Protein AF-X1EL49-F1 (afdb_monomer_lite)

Radius of gyration: 14.92 Å; chains: 1; bounding box: 39×27×42 Å

Secondary structure (DSSP, 8-state):
-EEEEEEEEEE-TT-EEEEEEEEEEE--TTT-EEEEEE--TT-EEEEEEEEEES-TTTT----------PPPPTTT--EEE---SSS-EEEEEEEEEE--SS-EEEEEEEEES-TTSSPPEEPTT-EEEEEE--

Foldseek 3Di:
DDWDPAAKDWDAAQWKKKKKWKWKKAFAQVQWKKKDKDDDPPKFKQKDWQFKDAACVVVDGDRPDPPDPDRQHRPDDIDTGGHHHVHTMMTMMIMIMGHHRDIDMITMDMAGPDPPGTGMDTDPPTYMDMDIPD

Organism: NCBI:txid412755

pLDDT: mean 83.62, std 16.16, range [44.12, 98.19]

Sequence (134 aa):
MQNDNHLLLAIGANEVWQIDIFILCQGHETADIKIGFSYPVGCGIHWGLIAAGADLNTRTWGLSDFGSTDYLHPENDEISLAISLANITGYRFSLIVINGGNAGNLNLQWAQKTKTVADTTVLENSCLIGNQLA

Structure (mmCIF, N/CA/C/O backbone):
data_AF-X1EL49-F1
#
_entry.id   AF-X1EL49-F1
#
loop_
_atom_site.group_PDB
_atom_site.id
_atom_site.type_symbol
_atom_site.label_atom_id
_atom_site.label_alt_id
_atom_site.label_comp_id
_atom_site.label_asym_id
_atom_site.label_entity_id
_atom_site.label_seq_id
_atom_site.pdbx_PDB_ins_code
_atom_site.Cartn_x
_atom_site.Cartn_y
_atom_site.Cartn_z
_atom_site.occupancy
_atom_site.B_iso_or_equiv
_atom_site.auth_seq_id
_atom_site.auth_comp_id
_atom_site.auth_asym_id
_atom_site.auth_atom_id
_atom_site.pdbx_PDB_model_num
ATOM 1 N N . MET A 1 1 ? -5.271 8.604 -9.483 1.00 87.88 1 MET A N 1
ATOM 2 C CA . MET A 1 1 ? -4.823 7.197 -9.395 1.00 87.88 1 MET A CA 1
ATOM 3 C C . MET A 1 1 ? -6.032 6.282 -9.530 1.00 87.88 1 MET A C 1
ATOM 5 O O . MET A 1 1 ? -7.146 6.794 -9.466 1.00 87.88 1 MET A O 1
ATOM 9 N N . GLN A 1 2 ? -5.838 4.986 -9.766 1.00 92.56 2 GLN A N 1
ATOM 10 C CA . GLN A 1 2 ? -6.926 4.001 -9.760 1.00 92.56 2 GLN A CA 1
ATOM 11 C C . GLN A 1 2 ? -6.891 3.184 -8.470 1.00 92.56 2 GLN A C 1
ATOM 13 O O . GLN A 1 2 ? -5.814 2.951 -7.926 1.00 92.56 2 GLN A O 1
ATOM 18 N N . ASN A 1 3 ? -8.064 2.769 -7.998 1.00 96.06 3 ASN A N 1
ATOM 19 C CA . ASN A 1 3 ? -8.196 1.828 -6.893 1.00 96.06 3 ASN A CA 1
ATOM 20 C C . ASN A 1 3 ? -7.740 0.442 -7.339 1.00 96.06 3 ASN A C 1
ATOM 22 O O . ASN A 1 3 ? -8.143 -0.018 -8.409 1.00 96.06 3 ASN A O 1
ATOM 26 N N . ASP A 1 4 ? -6.950 -0.229 -6.509 1.00 96.44 4 ASP A N 1
ATOM 27 C CA . ASP A 1 4 ? -6.687 -1.643 -6.709 1.00 96.44 4 ASP A CA 1
ATOM 28 C C . ASP A 1 4 ? -7.947 -2.464 -6.387 1.00 96.44 4 ASP A C 1
ATOM 30 O O . ASP A 1 4 ? -8.746 -2.113 -5.515 1.00 96.44 4 ASP A O 1
ATOM 34 N N . ASN A 1 5 ? -8.165 -3.554 -7.118 1.00 96.00 5 ASN A N 1
ATOM 35 C CA . ASN A 1 5 ? -9.354 -4.389 -6.933 1.00 96.00 5 ASN A CA 1
ATOM 36 C C . ASN A 1 5 ? -9.161 -5.472 -5.862 1.00 96.00 5 ASN A C 1
ATOM 38 O O . ASN A 1 5 ? -10.139 -6.104 -5.468 1.00 96.00 5 ASN A O 1
ATOM 42 N N . HIS A 1 6 ? -7.926 -5.700 -5.405 1.00 95.88 6 HIS A N 1
ATOM 43 C CA . HIS A 1 6 ? -7.583 -6.792 -4.491 1.00 95.88 6 HIS A CA 1
ATOM 44 C C . HIS A 1 6 ? -6.886 -6.310 -3.217 1.00 95.88 6 HIS A C 1
ATOM 46 O O . HIS A 1 6 ? -7.005 -6.954 -2.177 1.00 95.88 6 HIS A O 1
ATOM 52 N N . LEU A 1 7 ? -6.180 -5.180 -3.266 1.00 97.19 7 LEU A N 1
ATOM 53 C CA . LEU A 1 7 ? -5.446 -4.631 -2.122 1.00 97.19 7 LEU A CA 1
ATOM 54 C C . LEU A 1 7 ? -6.311 -3.663 -1.304 1.00 97.19 7 LEU A C 1
ATOM 56 O O . LEU A 1 7 ? -6.000 -2.479 -1.166 1.00 97.19 7 LEU A O 1
ATOM 60 N N . LEU A 1 8 ? -7.399 -4.205 -0.749 1.00 97.19 8 LEU A N 1
ATOM 61 C CA . LEU A 1 8 ? -8.381 -3.475 0.050 1.00 97.19 8 LEU A CA 1
ATOM 62 C C . LEU A 1 8 ? -8.719 -4.191 1.360 1.00 97.19 8 LEU A C 1
ATOM 64 O O . LEU A 1 8 ? -8.677 -5.417 1.450 1.00 97.19 8 LEU A O 1
ATOM 68 N N . LEU A 1 9 ? -9.097 -3.407 2.365 1.00 97.88 9 LEU A N 1
ATOM 69 C CA . LEU A 1 9 ? -9.528 -3.883 3.675 1.00 97.88 9 LEU A CA 1
ATOM 70 C C . LEU A 1 9 ? -10.795 -3.148 4.096 1.00 97.88 9 LEU A C 1
ATOM 72 O O . LEU A 1 9 ? -10.820 -1.917 4.124 1.00 97.88 9 LEU A O 1
ATOM 76 N N . ALA A 1 10 ? -11.829 -3.908 4.449 1.00 98.06 10 ALA A N 1
ATOM 77 C CA . ALA A 1 10 ? -13.003 -3.352 5.102 1.00 98.06 10 ALA A CA 1
ATOM 78 C C . ALA A 1 10 ? -12.647 -2.963 6.542 1.00 98.06 10 ALA A C 1
ATOM 80 O O . ALA A 1 10 ? -12.128 -3.785 7.293 1.00 98.06 10 ALA A O 1
ATOM 81 N N . ILE A 1 11 ? -12.942 -1.720 6.907 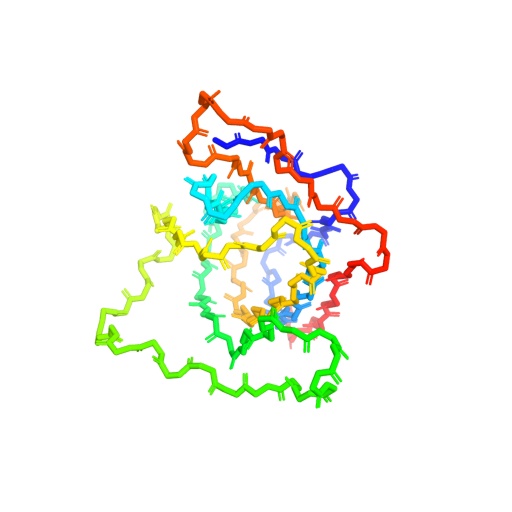1.00 97.62 11 ILE A N 1
ATOM 82 C CA . ILE A 1 11 ? -12.750 -1.159 8.242 1.00 97.62 11 ILE A CA 1
ATOM 83 C C . ILE A 1 11 ? -14.101 -0.682 8.784 1.00 97.62 11 ILE A C 1
ATOM 85 O O . ILE A 1 11 ? -14.869 0.018 8.111 1.00 97.62 11 ILE A O 1
ATOM 89 N N . GLY A 1 12 ? -14.420 -1.101 10.001 1.00 98.12 12 GLY A N 1
ATOM 90 C CA . GLY A 1 12 ? -15.612 -0.705 10.734 1.00 98.12 12 GLY A CA 1
ATOM 91 C C . GLY A 1 12 ? -15.533 0.732 11.244 1.00 98.12 12 GLY A C 1
ATOM 92 O O . GLY A 1 12 ? -14.481 1.373 11.243 1.00 98.12 12 GLY A O 1
ATOM 93 N N . ALA A 1 13 ? -16.678 1.267 11.667 1.00 97.75 13 ALA A N 1
ATOM 94 C CA . ALA A 1 13 ? -16.743 2.592 12.275 1.00 97.75 13 ALA A CA 1
ATOM 95 C C . ALA A 1 13 ? -16.023 2.604 13.633 1.00 97.75 13 ALA A C 1
ATOM 97 O O . ALA A 1 13 ? -16.248 1.719 14.454 1.00 97.75 13 ALA A O 1
ATOM 98 N N . ASN A 1 14 ? -15.247 3.658 13.892 1.00 96.69 14 ASN A N 1
ATOM 99 C CA . ASN A 1 14 ? -14.479 3.876 15.124 1.00 96.69 14 ASN A CA 1
ATOM 100 C C . ASN A 1 14 ? -13.400 2.818 15.420 1.00 96.69 14 ASN A C 1
ATOM 102 O O . ASN A 1 14 ? -12.995 2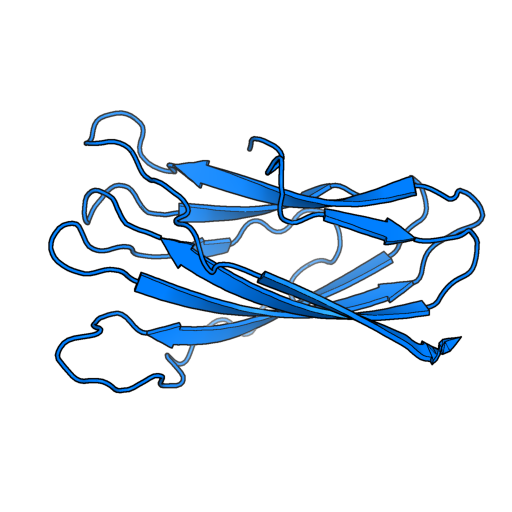.680 16.572 1.00 96.69 14 ASN A O 1
ATOM 106 N N . GLU A 1 15 ? -12.937 2.083 14.409 1.00 97.88 15 GLU A N 1
ATOM 107 C CA . GLU A 1 15 ? -11.845 1.120 14.563 1.00 97.88 15 GLU A CA 1
ATOM 108 C C . GLU A 1 15 ? -10.475 1.769 14.352 1.00 97.88 15 GLU A C 1
ATOM 110 O O . GLU A 1 15 ? -10.321 2.718 13.573 1.00 97.88 15 GLU A O 1
ATOM 115 N N . VAL A 1 16 ? -9.458 1.200 14.999 1.00 97.00 16 VAL A N 1
ATOM 116 C CA . VAL A 1 16 ? -8.052 1.557 14.782 1.00 97.00 16 VAL A CA 1
ATOM 117 C C . VAL A 1 16 ? -7.291 0.346 14.264 1.00 97.00 16 VAL A C 1
ATOM 119 O O . VAL A 1 16 ? -7.378 -0.735 14.839 1.00 97.00 16 VAL A O 1
ATOM 122 N N . TRP A 1 17 ? -6.501 0.525 13.208 1.00 97.88 17 TRP A N 1
ATOM 123 C CA . TRP A 1 17 ? -5.765 -0.553 12.550 1.00 97.88 17 TRP A CA 1
ATOM 124 C C . TRP A 1 17 ? -4.284 -0.218 12.387 1.00 97.88 17 TRP A C 1
ATOM 126 O O . TRP A 1 17 ? -3.932 0.898 12.008 1.00 97.88 17 TRP A O 1
ATOM 136 N N . GLN A 1 18 ? -3.423 -1.214 12.594 1.00 97.25 18 GLN A N 1
ATOM 137 C CA . GLN A 1 18 ? -2.086 -1.245 12.002 1.00 97.25 18 GLN A CA 1
ATOM 138 C C . GLN A 1 18 ? -2.160 -2.057 10.712 1.00 97.25 18 GLN A C 1
ATOM 140 O O . GLN A 1 18 ? -2.642 -3.190 10.725 1.00 97.25 18 GLN A O 1
ATOM 145 N N . ILE A 1 19 ? -1.661 -1.505 9.610 1.00 96.56 19 ILE A N 1
ATOM 146 C CA . ILE A 1 19 ? -1.693 -2.164 8.306 1.00 96.56 19 ILE A CA 1
ATOM 147 C C . ILE A 1 19 ? -0.293 -2.184 7.705 1.00 96.56 19 ILE A C 1
ATOM 149 O O . ILE A 1 19 ? 0.411 -1.179 7.691 1.00 96.56 19 ILE A O 1
ATOM 153 N N . ASP A 1 20 ? 0.092 -3.337 7.178 1.00 95.56 20 ASP A N 1
ATOM 154 C CA . ASP A 1 20 ? 1.292 -3.525 6.379 1.00 95.56 20 ASP A CA 1
ATOM 155 C C . ASP A 1 20 ? 0.876 -3.900 4.958 1.00 95.56 20 ASP A C 1
ATOM 157 O O . ASP A 1 20 ? 0.100 -4.835 4.745 1.00 95.56 20 ASP A O 1
ATOM 161 N N . ILE A 1 21 ? 1.397 -3.166 3.979 1.00 94.88 21 ILE A N 1
ATOM 162 C CA . ILE A 1 21 ? 1.137 -3.419 2.563 1.00 94.88 21 ILE A CA 1
ATOM 163 C C . ILE A 1 21 ? 2.449 -3.783 1.911 1.00 94.88 21 ILE A C 1
ATOM 165 O O . ILE A 1 21 ? 3.432 -3.055 2.029 1.00 94.88 21 ILE A O 1
ATOM 169 N N . PHE A 1 22 ? 2.451 -4.888 1.187 1.00 93.44 22 PHE A N 1
ATOM 170 C CA . PHE A 1 22 ? 3.556 -5.275 0.343 1.00 93.44 22 PHE A CA 1
ATOM 171 C C . PHE A 1 22 ? 3.090 -5.355 -1.108 1.00 93.44 22 PHE A C 1
ATOM 173 O O . PHE A 1 22 ? 2.131 -6.060 -1.410 1.00 93.44 22 PHE A O 1
ATOM 180 N N . ILE A 1 23 ? 3.766 -4.645 -2.010 1.00 93.44 23 ILE A N 1
ATOM 181 C CA . ILE A 1 23 ? 3.473 -4.699 -3.443 1.00 93.44 23 ILE A CA 1
ATOM 182 C C . ILE A 1 23 ? 4.677 -5.181 -4.233 1.00 93.44 23 ILE A C 1
ATOM 184 O O . ILE A 1 23 ? 5.810 -4.778 -3.979 1.00 93.44 23 ILE A O 1
ATOM 188 N N . LEU A 1 24 ? 4.397 -6.002 -5.235 1.00 92.12 24 LEU A N 1
ATOM 189 C CA . LEU A 1 24 ? 5.288 -6.302 -6.343 1.00 92.12 24 LEU A CA 1
ATOM 190 C C . LEU A 1 24 ? 4.802 -5.505 -7.543 1.00 92.12 24 LEU A C 1
ATOM 192 O O . LEU A 1 24 ? 3.612 -5.499 -7.846 1.00 92.12 24 LEU A O 1
ATOM 196 N N . CYS A 1 25 ? 5.706 -4.841 -8.242 1.00 91.44 25 CYS A N 1
ATOM 197 C CA . CYS A 1 25 ? 5.363 -4.109 -9.449 1.00 91.44 25 CYS A CA 1
ATOM 198 C C . CYS A 1 25 ? 6.474 -4.196 -10.488 1.00 91.44 25 CYS A C 1
ATOM 200 O O . CYS A 1 25 ? 7.628 -4.503 -10.182 1.00 91.44 25 CYS A O 1
ATOM 202 N N . GLN A 1 26 ? 6.106 -3.942 -11.735 1.00 89.75 26 GLN A N 1
ATOM 203 C CA . GLN A 1 26 ? 7.018 -3.930 -12.869 1.00 89.75 26 GLN A CA 1
ATOM 204 C C . GLN A 1 26 ? 6.501 -2.937 -13.905 1.00 89.75 26 GLN A C 1
ATOM 206 O O . GLN A 1 26 ? 5.292 -2.768 -14.063 1.00 89.75 26 GLN A O 1
ATOM 211 N N . GLY A 1 27 ? 7.409 -2.280 -14.614 1.00 89.31 27 GLY A N 1
ATOM 212 C CA . GLY A 1 27 ? 7.067 -1.349 -15.685 1.00 89.31 27 GLY A CA 1
ATOM 213 C C . GLY A 1 27 ? 8.317 -0.691 -16.244 1.00 89.31 27 GLY A C 1
ATOM 214 O O . GLY A 1 27 ? 9.424 -1.011 -15.829 1.00 89.31 27 GLY A O 1
ATOM 215 N N . HIS A 1 28 ? 8.173 0.223 -17.199 1.00 88.69 28 HIS A N 1
ATOM 216 C CA . HIS A 1 28 ? 9.340 0.894 -17.775 1.00 88.69 28 HIS A CA 1
ATOM 217 C C . HIS A 1 28 ? 10.137 1.680 -16.715 1.00 88.69 28 HIS A C 1
ATOM 219 O O . HIS A 1 28 ? 9.550 2.283 -15.823 1.00 88.69 28 HIS A O 1
ATOM 225 N N . GLU A 1 29 ? 11.466 1.747 -16.835 1.00 81.31 29 GLU A N 1
ATOM 226 C CA . GLU A 1 29 ? 12.329 2.383 -15.817 1.00 81.31 29 GLU A CA 1
ATOM 227 C C . GLU A 1 29 ? 12.042 3.877 -15.589 1.00 81.31 29 GLU A C 1
ATOM 229 O O . GLU A 1 29 ? 12.251 4.412 -14.508 1.00 81.31 29 GLU A O 1
ATOM 234 N N . THR A 1 30 ? 11.505 4.551 -16.605 1.00 87.25 30 THR A N 1
ATOM 235 C CA . THR A 1 30 ? 11.082 5.960 -16.537 1.00 87.25 30 THR A CA 1
ATOM 236 C C . THR A 1 30 ? 9.586 6.143 -16.264 1.00 87.25 30 THR A C 1
ATOM 238 O O . THR A 1 30 ? 9.090 7.275 -16.252 1.00 87.25 30 THR A O 1
ATOM 241 N N . ALA A 1 31 ? 8.839 5.048 -16.093 1.00 87.38 31 ALA A N 1
ATOM 242 C CA . ALA A 1 31 ? 7.403 5.096 -15.846 1.00 87.38 31 ALA A CA 1
ATOM 243 C C . ALA A 1 31 ? 7.090 5.649 -14.454 1.00 87.38 31 ALA A C 1
ATOM 245 O O . ALA A 1 31 ? 6.121 6.400 -14.326 1.00 87.38 31 ALA A O 1
ATOM 246 N N . ASP A 1 32 ? 7.915 5.288 -13.460 1.00 86.62 32 ASP A N 1
ATOM 247 C CA . ASP A 1 32 ? 7.649 5.349 -12.017 1.00 86.62 32 ASP A CA 1
ATOM 248 C C . ASP A 1 32 ? 6.263 4.773 -11.630 1.00 86.62 32 ASP A C 1
ATOM 250 O O . ASP A 1 32 ? 5.325 4.661 -12.428 1.00 86.62 32 ASP A O 1
ATOM 254 N N . ILE A 1 33 ? 6.090 4.435 -10.356 1.00 89.69 33 ILE A N 1
ATOM 255 C CA . ILE A 1 33 ? 4.779 4.130 -9.780 1.00 89.69 33 ILE A CA 1
ATOM 256 C C . ILE A 1 33 ? 4.409 5.183 -8.742 1.00 89.69 33 ILE A C 1
ATOM 258 O O . ILE A 1 33 ? 5.204 5.521 -7.871 1.00 89.69 33 ILE A O 1
ATOM 262 N N . LYS A 1 34 ? 3.198 5.724 -8.852 1.00 91.50 34 LYS A N 1
ATOM 263 C CA . LYS A 1 34 ? 2.571 6.564 -7.834 1.00 91.50 34 LYS A CA 1
ATOM 264 C C . LYS A 1 34 ? 1.728 5.702 -6.919 1.00 91.50 34 LYS A C 1
ATOM 266 O O . LYS A 1 34 ? 0.956 4.894 -7.431 1.00 91.50 34 LYS A O 1
ATOM 271 N N . ILE A 1 35 ? 1.844 5.919 -5.615 1.00 90.88 35 ILE A N 1
ATOM 272 C CA . ILE A 1 35 ? 1.073 5.225 -4.582 1.00 90.88 35 ILE A CA 1
ATOM 273 C C . ILE A 1 35 ? 0.326 6.244 -3.726 1.00 90.88 35 ILE A C 1
ATOM 275 O O . ILE A 1 35 ? 0.897 7.268 -3.353 1.0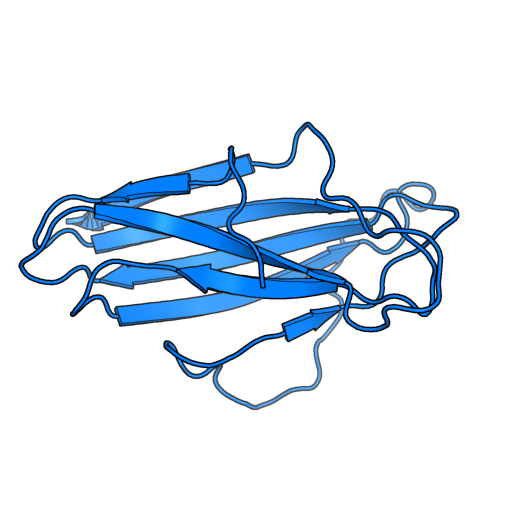0 90.88 35 ILE A O 1
ATOM 279 N N . GLY A 1 36 ? -0.926 5.928 -3.403 1.00 91.31 36 GLY A N 1
ATOM 280 C CA . GLY A 1 36 ? -1.760 6.647 -2.446 1.00 91.31 36 GLY A CA 1
ATOM 281 C C . GLY A 1 36 ? -2.889 5.755 -1.933 1.00 91.31 36 GLY A C 1
ATOM 282 O O . GLY A 1 36 ? -2.865 4.539 -2.136 1.00 91.31 36 GLY A O 1
ATOM 283 N N . PHE A 1 37 ? -3.891 6.345 -1.282 1.00 92.44 37 PHE A N 1
ATOM 284 C CA . PHE A 1 37 ? -4.964 5.595 -0.625 1.00 92.44 37 PHE A CA 1
ATOM 285 C C . PHE A 1 37 ? -6.324 6.265 -0.803 1.00 92.44 37 PHE A C 1
ATOM 287 O O . PHE A 1 37 ? -6.438 7.484 -0.726 1.00 92.44 37 PHE A O 1
ATOM 294 N N . SER A 1 38 ? -7.370 5.454 -0.970 1.00 93.75 38 SER A N 1
ATOM 295 C CA . SER A 1 38 ? -8.755 5.891 -0.760 1.00 93.75 38 SER A CA 1
ATOM 296 C C . SER A 1 38 ? -9.295 5.286 0.525 1.00 93.75 38 SER A C 1
ATOM 298 O O . SER A 1 38 ? -9.011 4.124 0.816 1.00 93.75 38 SER A O 1
ATOM 300 N N . TYR A 1 39 ? -10.090 6.047 1.264 1.00 93.81 39 TYR A N 1
ATOM 301 C CA . TYR A 1 39 ? -10.565 5.659 2.587 1.00 93.81 39 TYR A CA 1
ATOM 302 C C . TYR A 1 39 ? -11.894 6.351 2.933 1.00 93.81 39 TYR A C 1
ATOM 304 O O . TYR A 1 39 ? -12.289 7.304 2.251 1.00 93.81 39 TYR A O 1
ATOM 312 N N . PRO A 1 40 ? -12.618 5.881 3.966 1.00 94.56 40 PRO A N 1
ATOM 313 C CA . PRO A 1 40 ? -13.886 6.474 4.380 1.00 94.56 40 PRO A CA 1
ATOM 314 C C . PRO A 1 40 ? -13.745 7.933 4.831 1.00 94.56 40 PRO A C 1
ATOM 316 O O . PRO A 1 40 ? -12.732 8.344 5.394 1.00 94.56 40 PRO A O 1
ATOM 319 N N . VAL A 1 41 ? -14.801 8.727 4.640 1.00 90.88 41 VAL A N 1
ATOM 320 C CA . VAL A 1 41 ? -14.828 10.122 5.106 1.00 90.88 41 VAL A CA 1
ATOM 321 C C . VAL A 1 41 ? -14.694 10.177 6.629 1.00 90.88 41 VAL A C 1
ATOM 323 O O . VAL A 1 41 ? -15.459 9.528 7.347 1.00 90.88 41 VAL A O 1
ATOM 326 N N . GLY A 1 42 ? -13.764 11.009 7.106 1.00 87.81 42 GLY A N 1
ATOM 327 C CA . GLY A 1 42 ? -13.460 11.171 8.530 1.00 87.81 42 GLY A CA 1
ATOM 328 C C . GLY A 1 42 ? -12.427 10.179 9.071 1.00 87.81 42 GLY A C 1
ATOM 329 O O . GLY A 1 42 ? -12.231 10.131 10.281 1.00 87.81 42 GLY A O 1
ATOM 330 N N . CYS A 1 43 ? -11.785 9.392 8.205 1.00 90.38 43 CYS A N 1
ATOM 331 C CA . CYS A 1 43 ? -10.652 8.544 8.559 1.00 90.38 43 CYS A CA 1
ATOM 332 C C . CYS A 1 43 ? -9.335 9.339 8.520 1.00 90.38 43 CYS A C 1
ATOM 334 O O . CYS A 1 43 ? -9.115 10.118 7.593 1.00 90.38 43 CYS A O 1
ATOM 336 N N . GLY A 1 44 ? -8.454 9.113 9.497 1.00 89.56 44 GLY A N 1
ATOM 337 C CA . GLY A 1 44 ? -7.068 9.594 9.496 1.00 89.56 44 GLY A CA 1
ATOM 338 C C . GLY A 1 44 ? -6.086 8.454 9.220 1.00 89.56 44 GLY A C 1
ATOM 339 O O . GLY A 1 44 ? -6.270 7.353 9.742 1.00 89.56 44 GLY A O 1
ATOM 340 N N . ILE A 1 45 ? -5.054 8.693 8.403 1.00 88.38 45 ILE A N 1
ATOM 341 C CA . ILE A 1 45 ? -4.076 7.665 8.006 1.00 88.38 45 ILE A CA 1
ATOM 342 C C . ILE A 1 45 ? -2.649 8.171 8.160 1.00 88.38 45 ILE A C 1
ATOM 344 O O . ILE A 1 45 ? -2.184 8.958 7.355 1.00 88.38 45 ILE A O 1
ATOM 348 N N . HIS A 1 46 ? -1.885 7.636 9.099 1.00 87.12 46 HIS A N 1
ATOM 349 C CA . HIS A 1 46 ? -0.438 7.855 9.126 1.00 87.12 46 HIS A CA 1
ATOM 350 C C . HIS A 1 46 ? 0.242 6.728 8.366 1.00 87.12 46 HIS A C 1
ATOM 352 O O . HIS A 1 46 ? 0.011 5.572 8.698 1.00 87.12 46 HIS A O 1
ATOM 358 N N . TRP A 1 47 ? 1.071 7.023 7.369 1.00 86.12 47 TRP A N 1
ATOM 359 C CA . TRP A 1 47 ? 1.724 5.978 6.585 1.00 86.12 47 TRP A CA 1
ATOM 360 C C . TRP A 1 47 ? 3.145 6.340 6.179 1.00 86.12 47 TRP A C 1
ATOM 362 O O . TRP A 1 47 ? 3.536 7.504 6.199 1.00 86.12 47 TRP A O 1
ATOM 372 N N . GLY A 1 48 ? 3.919 5.322 5.816 1.00 78.69 48 GLY A N 1
ATOM 373 C CA . GLY A 1 48 ? 5.274 5.489 5.320 1.00 78.69 48 GLY A CA 1
ATOM 374 C C . GLY A 1 48 ? 5.774 4.290 4.534 1.00 78.69 48 GLY A C 1
ATOM 375 O O . GLY A 1 48 ? 5.273 3.172 4.668 1.00 78.69 48 GLY A O 1
ATOM 376 N N . LEU A 1 49 ? 6.782 4.542 3.705 1.00 81.75 49 LEU A N 1
ATOM 377 C CA . LEU A 1 49 ? 7.533 3.517 2.993 1.00 81.75 49 LEU A CA 1
ATOM 378 C C . LEU A 1 49 ? 8.630 2.969 3.911 1.00 81.75 49 LEU A C 1
ATOM 380 O O . LEU A 1 49 ? 9.479 3.712 4.389 1.00 81.75 49 LEU A O 1
ATOM 384 N N . ILE A 1 50 ? 8.596 1.664 4.163 1.00 79.31 50 ILE A N 1
ATOM 385 C CA . ILE A 1 50 ? 9.522 0.969 5.062 1.00 79.31 50 ILE A CA 1
ATOM 386 C C . ILE A 1 50 ? 10.704 0.379 4.299 1.00 79.31 50 ILE A C 1
ATOM 388 O O . ILE A 1 50 ? 11.807 0.337 4.827 1.00 79.31 50 ILE A O 1
ATOM 392 N N . ALA A 1 51 ? 10.498 -0.116 3.079 1.00 71.69 51 ALA A N 1
ATOM 393 C CA . ALA A 1 51 ? 11.570 -0.695 2.275 1.00 71.69 51 ALA A CA 1
ATOM 394 C C . ALA A 1 51 ? 11.218 -0.699 0.786 1.00 71.69 51 ALA A C 1
ATOM 396 O O . ALA A 1 51 ? 10.047 -0.845 0.424 1.00 71.69 51 ALA A O 1
ATOM 397 N N . ALA A 1 52 ? 12.249 -0.624 -0.058 1.00 70.94 52 ALA A N 1
ATOM 398 C CA . ALA A 1 52 ? 12.154 -0.851 -1.493 1.00 70.94 52 ALA A CA 1
ATOM 399 C C . ALA A 1 52 ? 13.265 -1.806 -1.946 1.00 70.94 52 ALA A C 1
ATOM 401 O O . ALA A 1 52 ? 14.443 -1.588 -1.669 1.00 70.94 52 ALA A O 1
ATOM 402 N N . GLY A 1 53 ? 12.899 -2.863 -2.665 1.00 66.31 53 GLY A N 1
ATOM 403 C CA . GLY A 1 53 ? 13.836 -3.761 -3.331 1.00 66.31 53 GLY A CA 1
ATOM 404 C C . GLY A 1 53 ? 13.804 -3.518 -4.833 1.00 66.31 53 GLY A C 1
ATOM 405 O O . GLY A 1 53 ? 12.802 -3.831 -5.468 1.00 66.31 53 GLY A O 1
ATOM 406 N N . ALA A 1 54 ? 14.890 -2.981 -5.393 1.00 55.12 54 ALA A N 1
ATOM 407 C CA . ALA A 1 54 ? 15.007 -2.691 -6.826 1.00 55.12 54 ALA A CA 1
ATOM 408 C C . ALA A 1 54 ? 15.342 -3.925 -7.688 1.00 55.12 54 ALA A C 1
ATOM 410 O O . ALA A 1 54 ? 15.257 -3.863 -8.915 1.00 55.12 54 ALA A O 1
ATOM 411 N N . ASP A 1 55 ? 15.757 -5.039 -7.072 1.00 56.94 55 ASP A N 1
ATOM 412 C CA . ASP A 1 55 ? 16.232 -6.201 -7.820 1.00 56.94 55 ASP A CA 1
ATOM 413 C C . ASP A 1 55 ? 16.060 -7.524 -7.052 1.00 56.94 55 ASP A C 1
ATOM 415 O O . ASP A 1 55 ? 16.680 -7.757 -6.012 1.00 56.94 55 ASP A O 1
ATOM 419 N N . LEU A 1 56 ? 15.242 -8.436 -7.585 1.00 51.56 56 LEU A N 1
ATOM 420 C CA . LEU A 1 56 ? 15.159 -9.812 -7.081 1.00 51.56 56 LEU A CA 1
ATOM 421 C C . LEU A 1 56 ? 16.437 -10.624 -7.369 1.00 51.56 56 LEU A C 1
ATOM 423 O O . LEU A 1 56 ? 16.673 -11.623 -6.686 1.00 51.56 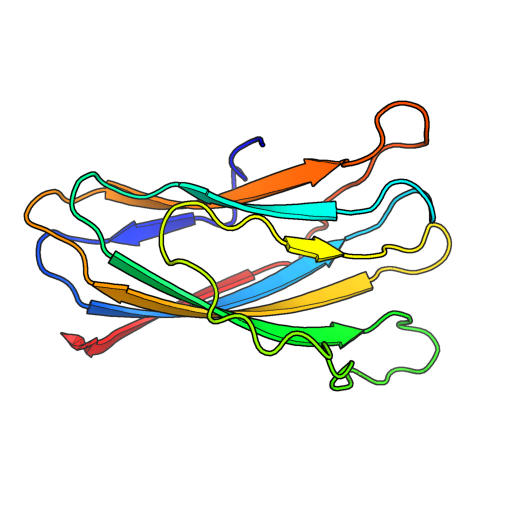56 LEU A O 1
ATOM 427 N N . ASN A 1 57 ? 17.288 -10.212 -8.319 1.00 47.84 57 ASN A N 1
ATOM 428 C CA . ASN A 1 57 ? 18.540 -10.908 -8.638 1.00 47.84 57 ASN A CA 1
ATOM 429 C C . ASN A 1 57 ? 19.583 -10.762 -7.530 1.00 47.84 57 ASN A C 1
ATOM 431 O O . ASN A 1 57 ? 20.314 -11.713 -7.251 1.00 47.84 57 ASN A O 1
ATOM 435 N N . THR A 1 58 ? 19.627 -9.614 -6.850 1.00 52.53 58 THR A N 1
ATOM 436 C CA . THR A 1 58 ? 20.487 -9.435 -5.670 1.00 52.53 58 THR A CA 1
ATOM 437 C C . THR A 1 58 ? 19.877 -10.057 -4.416 1.00 52.53 58 THR A C 1
ATOM 439 O O . THR A 1 58 ? 20.577 -10.226 -3.421 1.00 52.53 58 THR A O 1
ATOM 442 N N . ARG A 1 59 ? 18.594 -10.456 -4.465 1.00 55.44 59 ARG A N 1
ATOM 443 C CA . ARG A 1 59 ? 17.830 -11.072 -3.363 1.00 55.44 59 ARG A CA 1
ATOM 444 C C . ARG A 1 59 ? 17.806 -10.233 -2.081 1.00 55.44 59 ARG A C 1
ATOM 446 O O . ARG A 1 59 ? 17.467 -10.750 -1.018 1.00 55.44 59 ARG A O 1
ATOM 453 N N . THR A 1 60 ? 18.151 -8.952 -2.154 1.00 50.72 60 THR A N 1
ATOM 454 C CA . THR A 1 60 ? 18.200 -8.073 -0.987 1.00 50.72 60 THR A CA 1
ATOM 455 C C . THR A 1 60 ? 16.957 -7.206 -0.939 1.00 50.72 60 THR A C 1
ATOM 457 O O . THR A 1 60 ? 16.805 -6.267 -1.717 1.00 50.72 60 THR A O 1
ATOM 460 N N . TRP A 1 61 ? 16.087 -7.507 0.017 1.00 54.25 61 TRP A N 1
ATOM 461 C CA . TRP A 1 61 ? 15.018 -6.612 0.437 1.00 54.25 61 TRP A CA 1
ATOM 462 C C . TRP A 1 61 ? 15.638 -5.655 1.447 1.00 54.25 61 TRP A C 1
ATOM 464 O O . TRP A 1 61 ? 15.838 -6.013 2.606 1.00 54.25 61 TRP A O 1
ATOM 474 N N . GLY A 1 62 ? 16.079 -4.500 0.961 1.00 49.69 62 GLY A N 1
ATOM 475 C CA . GLY A 1 62 ? 16.843 -3.534 1.739 1.00 49.69 62 GLY A CA 1
ATOM 476 C C . GLY A 1 62 ? 16.056 -2.261 2.004 1.00 49.69 62 GLY A C 1
ATOM 477 O O . GLY A 1 62 ? 15.151 -1.896 1.257 1.00 49.69 62 GLY A O 1
ATOM 478 N N . LEU A 1 63 ? 16.429 -1.564 3.072 1.00 48.56 63 LEU A N 1
ATOM 479 C CA . LEU A 1 63 ? 16.055 -0.170 3.259 1.00 48.56 63 LEU A CA 1
ATOM 480 C C . LEU A 1 63 ? 16.722 0.641 2.136 1.00 48.56 63 LEU A C 1
ATOM 482 O O . LEU A 1 63 ? 17.946 0.763 2.112 1.00 48.56 63 LEU A O 1
ATOM 486 N N . SER A 1 64 ? 15.947 1.183 1.201 1.00 54.62 64 SER A N 1
ATOM 487 C CA . SER A 1 64 ? 16.409 2.334 0.431 1.00 54.62 64 SER A CA 1
ATOM 488 C C . SER A 1 64 ? 16.100 3.559 1.278 1.00 54.62 64 SER A C 1
ATOM 490 O O . SER A 1 64 ? 14.930 3.846 1.529 1.00 54.62 64 SER A O 1
ATOM 492 N N . ASP A 1 65 ? 17.135 4.226 1.774 1.00 51.91 65 ASP A N 1
ATOM 493 C CA . ASP A 1 65 ? 16.982 5.430 2.582 1.00 51.91 65 ASP A CA 1
ATOM 494 C C . ASP A 1 65 ? 16.291 6.509 1.733 1.00 51.91 65 ASP A C 1
ATOM 496 O O . ASP A 1 65 ? 16.862 7.027 0.769 1.00 51.91 65 ASP A O 1
ATOM 500 N N . PHE A 1 66 ? 15.020 6.794 2.022 1.00 56.12 66 PHE A N 1
ATOM 501 C CA . PHE A 1 66 ? 14.331 7.920 1.409 1.00 56.12 66 PHE A CA 1
ATOM 502 C C . PHE A 1 66 ? 14.753 9.152 2.194 1.00 56.12 66 PHE A C 1
ATOM 504 O O . PHE A 1 66 ? 14.246 9.396 3.281 1.00 56.12 66 PHE A O 1
ATOM 511 N N . GLY A 1 67 ? 15.683 9.934 1.639 1.00 48.72 67 GLY A N 1
ATOM 512 C CA . GLY A 1 67 ? 16.206 11.169 2.241 1.00 48.72 67 GLY A CA 1
ATOM 513 C C . GLY A 1 67 ? 15.186 12.310 2.384 1.00 48.72 67 GLY A C 1
ATOM 514 O O . GLY A 1 67 ? 15.576 13.474 2.405 1.00 48.72 67 GLY A O 1
ATOM 515 N N . SER A 1 68 ? 13.891 11.997 2.434 1.00 51.75 68 SER A N 1
ATOM 516 C CA . SER A 1 68 ? 12.824 12.945 2.715 1.00 51.75 68 SER A CA 1
ATOM 517 C C . SER A 1 68 ? 12.624 13.044 4.224 1.00 51.75 68 SER A C 1
ATOM 519 O O . SER A 1 68 ? 12.313 12.056 4.885 1.00 51.75 68 SER A O 1
ATOM 521 N N . THR A 1 69 ? 12.784 14.247 4.769 1.00 45.69 69 THR A N 1
ATOM 522 C CA . THR A 1 69 ? 12.383 14.572 6.145 1.00 45.69 69 THR A CA 1
ATOM 523 C C . THR A 1 69 ? 10.913 14.975 6.248 1.00 45.69 69 THR A C 1
ATOM 525 O O . THR A 1 69 ? 10.470 15.364 7.329 1.00 45.69 69 THR A O 1
ATOM 528 N N . ASP A 1 70 ? 10.168 14.941 5.140 1.00 44.12 70 ASP A N 1
ATOM 529 C CA . ASP A 1 70 ? 8.768 15.341 5.131 1.00 44.12 70 ASP A CA 1
ATOM 530 C C . ASP A 1 70 ? 7.925 14.253 5.797 1.00 44.12 70 ASP A C 1
ATOM 532 O O . ASP A 1 70 ? 7.916 13.089 5.387 1.00 44.12 70 ASP A O 1
ATOM 536 N N . TYR A 1 71 ? 7.216 14.640 6.858 1.00 45.59 71 TYR A N 1
ATOM 537 C CA . TYR A 1 71 ? 6.139 13.831 7.407 1.00 45.59 71 TYR A CA 1
ATOM 538 C C . TYR A 1 71 ? 5.095 13.667 6.307 1.00 45.59 71 TYR A C 1
ATOM 540 O O . TYR A 1 71 ? 4.524 14.667 5.876 1.00 45.59 71 TYR A O 1
ATOM 548 N N . LEU A 1 72 ? 4.855 12.432 5.861 1.00 50.75 72 LEU A N 1
ATOM 549 C CA . LEU A 1 72 ? 3.815 12.170 4.873 1.00 50.75 72 LEU A CA 1
ATOM 550 C C . LEU A 1 72 ? 2.480 12.707 5.410 1.00 50.75 72 LEU A C 1
ATOM 552 O O . LEU A 1 72 ? 2.001 12.270 6.463 1.00 50.75 72 LEU A O 1
ATOM 556 N N . HIS A 1 73 ? 1.903 13.689 4.723 1.00 51.53 73 HIS A N 1
ATOM 557 C CA . HIS A 1 73 ? 0.599 14.228 5.044 1.00 51.53 73 HIS A CA 1
ATOM 558 C C . HIS A 1 73 ? -0.445 13.116 4.864 1.00 51.53 73 HIS A C 1
ATOM 560 O O . HIS A 1 73 ? -0.564 12.538 3.779 1.00 51.53 73 HIS A O 1
ATOM 566 N N . PRO A 1 74 ? -1.241 12.835 5.908 1.00 53.91 74 PRO A N 1
ATOM 567 C CA . PRO A 1 74 ? -2.079 11.642 6.022 1.00 53.91 74 PRO A CA 1
ATOM 568 C C . PRO A 1 74 ? -3.214 11.528 4.990 1.00 53.91 74 PRO A C 1
ATOM 570 O O . PRO A 1 74 ? -3.918 10.522 4.955 1.00 53.91 74 PRO A O 1
ATOM 573 N N . GLU A 1 75 ? -3.412 12.549 4.157 1.00 54.97 75 GLU A N 1
ATOM 574 C CA . GLU A 1 75 ? -4.624 12.703 3.353 1.00 54.97 75 GLU A CA 1
ATOM 575 C C . GLU A 1 75 ? -4.420 13.132 1.896 1.00 54.97 75 GLU A C 1
ATOM 577 O O . GLU A 1 75 ? -5.355 13.023 1.108 1.00 54.97 75 GLU A O 1
ATOM 582 N N . ASN A 1 76 ? -3.218 13.573 1.506 1.00 57.34 76 ASN A N 1
ATOM 583 C CA . ASN A 1 76 ? -2.954 14.057 0.142 1.00 57.34 76 ASN A CA 1
ATOM 584 C C . ASN A 1 76 ? -1.623 13.593 -0.453 1.00 57.34 76 ASN A C 1
ATOM 586 O O . ASN A 1 76 ? -1.345 13.904 -1.614 1.00 57.34 76 ASN A O 1
ATOM 590 N N . ASP A 1 77 ? -0.798 12.877 0.309 1.00 66.56 77 ASP A N 1
ATOM 591 C CA . ASP A 1 77 ? 0.520 12.528 -0.188 1.00 66.56 77 ASP A CA 1
ATOM 592 C C . ASP A 1 77 ? 0.447 11.357 -1.163 1.00 66.56 77 ASP A C 1
ATOM 594 O O . ASP A 1 77 ? -0.100 10.291 -0.884 1.00 66.56 77 ASP A O 1
ATOM 598 N N . GLU A 1 78 ? 1.017 11.587 -2.342 1.00 74.94 78 GLU A N 1
ATOM 599 C CA . GLU A 1 78 ? 1.363 10.550 -3.298 1.00 74.94 78 GLU A CA 1
ATOM 600 C C . GLU A 1 78 ? 2.880 10.385 -3.260 1.00 74.94 78 GLU A C 1
ATOM 602 O O . GLU A 1 78 ? 3.614 11.361 -3.436 1.00 74.94 78 GLU A O 1
ATOM 607 N N . ILE A 1 79 ? 3.373 9.156 -3.120 1.00 74.81 79 ILE A N 1
ATOM 608 C CA . ILE A 1 79 ? 4.801 8.885 -3.320 1.00 74.81 79 ILE A CA 1
ATOM 609 C C . ILE A 1 79 ? 5.028 8.347 -4.728 1.00 74.81 79 ILE A C 1
ATOM 611 O O . ILE A 1 79 ? 4.279 7.497 -5.203 1.00 74.81 79 ILE A O 1
ATOM 615 N N . SER A 1 80 ? 6.051 8.862 -5.411 1.00 79.69 80 SER A N 1
ATOM 616 C CA . SER A 1 80 ? 6.518 8.323 -6.691 1.00 79.69 80 SER A CA 1
ATOM 617 C C . SER A 1 80 ? 7.762 7.476 -6.465 1.00 79.69 80 SER A C 1
ATOM 619 O O . SER A 1 80 ? 8.721 7.960 -5.867 1.00 79.69 80 SER A O 1
ATOM 621 N N . LEU A 1 81 ? 7.757 6.245 -6.962 1.00 78.75 81 LEU A N 1
ATOM 622 C CA . LEU A 1 81 ? 8.817 5.271 -6.743 1.00 78.75 81 LEU A CA 1
ATOM 623 C C . LEU A 1 81 ? 9.344 4.751 -8.080 1.00 78.75 81 LEU A C 1
ATOM 625 O O . LEU A 1 81 ? 8.566 4.464 -8.989 1.00 78.75 81 LEU A O 1
ATOM 629 N N . ALA A 1 82 ? 10.665 4.643 -8.191 1.00 79.44 82 ALA A N 1
ATOM 630 C CA . ALA A 1 82 ? 11.327 4.175 -9.403 1.00 79.44 82 ALA A CA 1
ATOM 631 C C . ALA A 1 82 ? 11.168 2.662 -9.558 1.00 79.44 82 ALA A C 1
ATOM 633 O O . ALA A 1 82 ? 11.566 1.912 -8.667 1.00 79.44 82 ALA A O 1
ATOM 634 N N . ILE A 1 83 ? 10.636 2.227 -10.695 1.00 76.75 83 ILE A N 1
ATOM 635 C CA . ILE A 1 83 ? 10.410 0.814 -11.023 1.00 76.75 83 ILE A CA 1
ATOM 636 C C . ILE A 1 83 ? 11.397 0.347 -12.094 1.00 76.75 83 ILE A C 1
ATOM 638 O O . ILE A 1 83 ? 12.045 1.165 -12.738 1.00 76.75 83 ILE A O 1
ATOM 642 N N . SER A 1 84 ? 11.521 -0.964 -12.297 1.00 74.06 84 SER A N 1
ATOM 643 C CA . SER A 1 84 ? 12.393 -1.543 -13.325 1.00 74.06 84 SER A CA 1
ATOM 644 C C . SER A 1 84 ? 11.603 -2.350 -14.351 1.00 74.06 84 SER A C 1
ATOM 646 O O . SER A 1 84 ? 10.648 -3.053 -14.014 1.00 74.06 84 SER A O 1
ATOM 648 N N . LEU A 1 85 ? 12.039 -2.274 -15.615 1.00 71.19 85 LEU A N 1
ATOM 649 C CA . LEU A 1 85 ? 11.469 -3.068 -16.707 1.00 71.19 85 LEU A CA 1
ATOM 650 C C . LEU A 1 85 ? 11.984 -4.504 -16.664 1.00 71.19 85 LEU A C 1
ATOM 652 O O . LEU A 1 85 ? 11.239 -5.444 -16.929 1.00 71.19 85 LEU A O 1
ATOM 656 N N . ALA A 1 86 ? 13.263 -4.668 -16.329 1.00 72.81 86 ALA A N 1
ATOM 657 C CA . ALA A 1 86 ? 13.934 -5.961 -16.320 1.00 72.81 86 ALA A CA 1
ATOM 658 C C . ALA A 1 86 ? 13.641 -6.766 -15.047 1.00 72.81 86 ALA A C 1
ATOM 660 O O . ALA A 1 86 ? 13.675 -7.994 -15.090 1.00 72.81 86 ALA A O 1
ATOM 661 N N . ASN A 1 87 ? 13.336 -6.086 -13.936 1.00 78.56 87 ASN A N 1
ATOM 662 C CA . ASN A 1 87 ? 13.211 -6.707 -12.623 1.00 78.56 87 ASN A CA 1
ATOM 663 C C . ASN A 1 87 ? 11.896 -6.330 -11.943 1.00 78.56 87 ASN A C 1
ATOM 665 O O . ASN A 1 87 ? 11.495 -5.167 -11.924 1.00 78.56 87 ASN A O 1
ATOM 669 N N . ILE A 1 88 ? 11.271 -7.314 -11.300 1.00 85.44 88 ILE A N 1
ATOM 670 C CA . ILE A 1 88 ? 10.167 -7.053 -10.379 1.00 85.44 88 ILE A CA 1
ATOM 671 C C . ILE A 1 88 ? 10.711 -6.261 -9.188 1.00 85.44 88 ILE A C 1
ATOM 673 O O . ILE A 1 88 ? 11.695 -6.656 -8.561 1.00 85.44 88 ILE A O 1
ATOM 677 N N . THR A 1 89 ? 10.047 -5.152 -8.889 1.00 84.62 89 THR A N 1
ATOM 678 C CA . THR A 1 89 ? 10.385 -4.232 -7.805 1.00 84.62 89 THR A CA 1
ATOM 679 C C . THR A 1 89 ? 9.390 -4.412 -6.663 1.00 84.62 89 THR A C 1
ATOM 681 O O . THR A 1 89 ? 8.179 -4.405 -6.888 1.00 84.62 89 THR A O 1
ATOM 684 N N . GLY A 1 90 ? 9.891 -4.601 -5.442 1.00 87.06 90 GLY A N 1
ATOM 685 C CA . GLY A 1 90 ? 9.065 -4.782 -4.248 1.00 87.06 90 GLY A CA 1
ATOM 686 C C . GLY A 1 90 ? 9.049 -3.536 -3.367 1.00 87.06 90 GLY A C 1
ATOM 687 O O . GLY A 1 90 ? 10.116 -3.001 -3.075 1.00 87.06 90 GLY A O 1
ATOM 688 N N . TYR A 1 91 ? 7.882 -3.115 -2.877 1.00 86.69 91 TYR A N 1
ATOM 689 C CA . TYR A 1 91 ? 7.762 -2.039 -1.883 1.00 86.69 91 TYR A CA 1
ATOM 690 C C . TYR A 1 91 ? 6.932 -2.473 -0.688 1.00 86.69 91 TYR A C 1
ATOM 692 O O . TYR A 1 91 ? 5.902 -3.125 -0.851 1.00 86.69 91 TYR A O 1
ATOM 700 N N . ARG A 1 92 ? 7.355 -2.070 0.513 1.00 88.88 92 ARG A N 1
ATOM 701 C CA . ARG A 1 92 ? 6.598 -2.292 1.746 1.00 88.88 92 ARG A CA 1
ATOM 702 C C . ARG A 1 92 ? 6.212 -0.974 2.395 1.00 88.88 92 ARG A C 1
ATOM 704 O O . ARG A 1 92 ? 7.087 -0.189 2.742 1.00 88.88 92 ARG A O 1
ATOM 711 N N . PHE A 1 93 ? 4.928 -0.787 2.649 1.00 88.38 93 PHE A N 1
ATOM 712 C CA . PHE A 1 93 ? 4.372 0.344 3.380 1.00 88.38 93 PHE A CA 1
ATOM 713 C C . PHE A 1 93 ? 3.862 -0.113 4.743 1.00 88.38 93 PHE A C 1
ATOM 715 O O . PHE A 1 93 ? 3.386 -1.241 4.878 1.00 88.38 93 PHE A O 1
ATOM 722 N N . SER A 1 94 ? 3.931 0.768 5.735 1.00 90.44 94 SER A N 1
ATOM 723 C CA . SER A 1 94 ? 3.258 0.580 7.021 1.00 90.44 94 SER A CA 1
ATOM 724 C C . SER A 1 94 ? 2.354 1.770 7.300 1.00 90.44 94 SER A C 1
ATOM 726 O O . SER A 1 94 ? 2.698 2.904 6.960 1.00 90.44 94 SER A O 1
ATOM 728 N N . LEU A 1 95 ? 1.184 1.490 7.867 1.00 92.00 95 LEU A N 1
ATOM 729 C CA . LEU A 1 95 ? 0.120 2.447 8.107 1.00 92.00 95 LEU A CA 1
ATOM 730 C C . LEU A 1 95 ? -0.471 2.266 9.509 1.00 92.00 95 LEU A C 1
ATOM 732 O O . LEU A 1 95 ? -0.639 1.142 9.982 1.00 92.00 95 LEU A O 1
ATOM 736 N N . ILE A 1 96 ? -0.874 3.376 10.121 1.00 93.75 96 ILE A N 1
ATOM 737 C CA . ILE A 1 96 ? -1.827 3.441 11.227 1.00 93.75 96 ILE A CA 1
ATOM 738 C C . ILE A 1 96 ? -3.075 4.152 10.715 1.00 93.75 96 ILE A C 1
ATOM 740 O O . ILE A 1 96 ? -3.002 5.295 10.265 1.00 93.75 96 ILE A O 1
ATOM 744 N N . VAL A 1 97 ? -4.217 3.479 10.800 1.00 94.06 97 VAL A N 1
ATOM 745 C CA . VAL A 1 97 ? -5.508 3.974 10.318 1.00 94.06 97 VAL A CA 1
ATOM 746 C C . VAL A 1 97 ? -6.439 4.153 11.504 1.00 94.06 97 VAL A C 1
ATOM 748 O O . VAL A 1 97 ? -6.654 3.215 12.267 1.00 94.06 97 VAL A O 1
ATOM 751 N N . ILE A 1 98 ? -6.988 5.353 11.657 1.00 94.94 98 ILE A N 1
ATOM 752 C CA . ILE A 1 98 ? -7.943 5.712 12.707 1.00 94.94 98 ILE A CA 1
ATOM 753 C C . ILE A 1 98 ? -9.245 6.079 12.002 1.00 94.94 98 ILE A C 1
ATOM 755 O O . ILE A 1 98 ? -9.360 7.174 11.444 1.00 94.94 98 ILE A O 1
ATOM 759 N N . ASN A 1 99 ? -10.208 5.156 11.974 1.00 95.31 99 ASN A N 1
ATOM 760 C CA . ASN A 1 99 ? -11.446 5.382 11.242 1.00 95.31 99 ASN A CA 1
ATOM 761 C C . ASN A 1 99 ? -12.462 6.182 12.067 1.00 95.31 99 ASN A C 1
ATOM 763 O O . ASN A 1 99 ? -12.595 6.006 13.278 1.00 95.31 99 ASN A O 1
ATOM 767 N N . GLY A 1 100 ? -13.210 7.047 11.386 1.00 92.81 100 GLY A N 1
ATOM 768 C CA . GLY A 1 100 ? -14.296 7.816 11.983 1.00 92.81 100 GLY A CA 1
ATOM 769 C C . GLY A 1 100 ? -15.596 7.016 12.105 1.00 92.81 100 GLY A C 1
ATOM 770 O O . GLY A 1 100 ? -15.626 5.788 12.025 1.00 92.81 100 GLY A O 1
ATOM 771 N N . GLY A 1 101 ? -16.715 7.729 12.243 1.00 96.00 101 GLY A N 1
ATOM 772 C CA . GLY A 1 101 ? -18.037 7.120 12.446 1.00 96.00 101 GLY A CA 1
ATOM 773 C C . GLY A 1 101 ? -18.621 6.369 11.240 1.00 96.00 101 GLY A C 1
ATOM 774 O O . GLY A 1 101 ? -19.681 5.763 11.374 1.00 96.00 101 GLY A O 1
ATOM 775 N N . ASN A 1 102 ? -17.962 6.393 10.077 1.00 96.06 102 ASN A N 1
ATOM 776 C CA . ASN A 1 102 ? -18.431 5.734 8.859 1.00 96.06 102 ASN A CA 1
ATOM 777 C C . ASN A 1 102 ? -17.564 4.511 8.549 1.00 96.06 102 ASN A C 1
ATOM 779 O O . ASN A 1 102 ? -16.374 4.644 8.270 1.00 96.06 102 ASN A O 1
ATOM 783 N N . ALA A 1 103 ? -18.165 3.322 8.547 1.00 97.81 103 ALA A N 1
ATOM 784 C CA . ALA A 1 103 ? -17.508 2.127 8.028 1.00 97.81 103 ALA A CA 1
ATOM 785 C C . ALA A 1 103 ? -17.287 2.239 6.508 1.00 97.81 103 ALA A 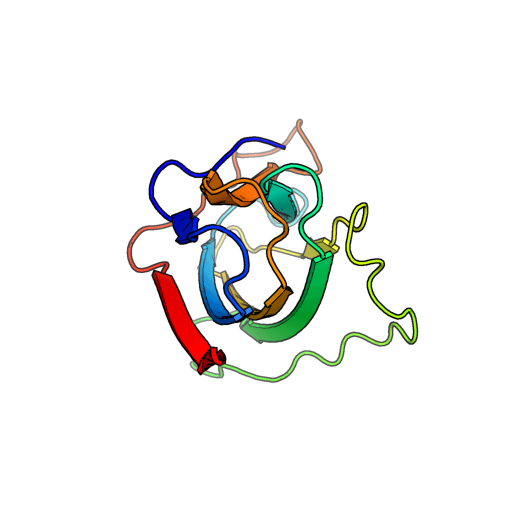C 1
ATOM 787 O O . ALA A 1 103 ? -18.037 2.921 5.804 1.00 97.81 103 ALA A O 1
ATOM 788 N N . GLY A 1 104 ? -16.283 1.538 5.990 1.00 97.00 104 GLY A N 1
ATOM 789 C CA . GLY A 1 104 ? -16.017 1.464 4.557 1.00 97.00 104 GLY A CA 1
ATOM 790 C C . GLY A 1 104 ? -14.730 0.709 4.264 1.00 97.00 104 GLY A C 1
ATOM 791 O O . GLY A 1 104 ? -14.312 -0.121 5.060 1.00 97.00 104 GLY A O 1
ATOM 792 N N . ASN A 1 105 ? -14.102 0.989 3.124 1.00 97.31 105 ASN A N 1
ATOM 793 C CA . ASN A 1 105 ? -12.876 0.304 2.726 1.00 97.31 105 ASN A CA 1
ATOM 794 C C . ASN A 1 105 ? -11.697 1.270 2.724 1.00 97.31 105 ASN A C 1
ATOM 796 O O . ASN A 1 105 ? -11.784 2.345 2.128 1.00 97.31 105 ASN A O 1
ATOM 800 N N . LEU A 1 106 ? -10.585 0.842 3.315 1.00 96.12 106 LEU A N 1
ATOM 801 C CA . LEU A 1 106 ? -9.275 1.322 2.906 1.00 96.12 106 LEU A CA 1
ATOM 802 C C . LEU A 1 106 ? -8.892 0.593 1.620 1.00 96.12 106 LEU A C 1
ATOM 804 O O . LEU A 1 106 ? -8.986 -0.633 1.555 1.00 96.12 106 LEU A O 1
ATOM 808 N N . ASN A 1 107 ? -8.437 1.330 0.615 1.00 96.50 107 ASN A N 1
ATOM 809 C CA . ASN A 1 107 ? -7.970 0.744 -0.631 1.00 96.50 107 ASN A CA 1
ATOM 810 C C . ASN A 1 107 ? -6.657 1.380 -1.080 1.00 96.50 107 ASN A C 1
ATOM 812 O O . ASN A 1 107 ? -6.537 2.611 -1.085 1.00 96.50 107 ASN A O 1
ATOM 816 N N . LEU A 1 108 ? -5.698 0.544 -1.480 1.00 95.50 108 LEU A N 1
ATOM 817 C CA . LEU A 1 108 ? -4.496 1.008 -2.155 1.00 95.50 108 LEU A CA 1
ATOM 818 C C . LEU A 1 108 ? -4.888 1.639 -3.493 1.00 95.50 108 LEU A C 1
ATOM 820 O O . LEU A 1 108 ? -5.628 1.061 -4.290 1.00 95.50 108 LEU A O 1
ATOM 824 N N . GLN A 1 109 ? -4.346 2.819 -3.759 1.00 95.06 109 GLN A N 1
ATOM 825 C CA . GLN A 1 109 ? -4.411 3.452 -5.062 1.00 95.06 109 GLN A CA 1
ATOM 826 C C . GLN A 1 109 ? -3.038 3.467 -5.704 1.00 95.06 109 GLN A C 1
ATOM 828 O O . GLN A 1 109 ? -2.034 3.752 -5.050 1.00 95.06 109 GLN A O 1
ATOM 833 N N . TRP A 1 110 ? -3.000 3.227 -7.009 1.00 94.69 110 TRP A N 1
ATOM 834 C CA . TRP A 1 110 ? -1.769 3.364 -7.767 1.00 94.69 110 TRP A CA 1
ATOM 835 C C . TRP A 1 110 ? -1.995 3.955 -9.153 1.00 94.69 110 TRP A C 1
ATOM 837 O O . TRP A 1 110 ? -3.111 4.004 -9.678 1.00 94.69 110 TRP A O 1
ATOM 847 N N . ALA A 1 111 ? -0.930 4.481 -9.743 1.00 93.88 111 ALA A N 1
ATOM 848 C CA . ALA A 1 111 ? -0.902 4.867 -11.147 1.00 93.88 111 ALA A CA 1
ATOM 849 C C . ALA A 1 111 ? 0.524 4.872 -11.684 1.00 93.88 111 ALA A C 1
ATOM 851 O O . ALA A 1 111 ? 1.477 5.127 -10.955 1.00 93.88 111 ALA A O 1
ATOM 852 N N . GLN A 1 112 ? 0.659 4.699 -12.992 1.00 93.38 112 GLN A N 1
ATOM 853 C CA . GLN A 1 112 ? 1.874 5.083 -13.697 1.00 93.38 112 GLN A CA 1
ATOM 854 C C . GLN A 1 112 ? 2.020 6.608 -13.699 1.00 93.38 112 GLN A C 1
ATOM 856 O O . GLN A 1 112 ? 1.069 7.329 -14.020 1.00 93.38 112 GLN A O 1
ATOM 861 N N . LYS A 1 113 ? 3.209 7.114 -13.358 1.00 90.00 113 LYS A N 1
ATOM 862 C CA . LYS A 1 113 ? 3.473 8.560 -13.347 1.00 90.00 113 LYS A CA 1
ATOM 863 C C . LYS A 1 113 ? 3.659 9.107 -14.762 1.00 90.00 113 LYS A C 1
ATOM 865 O O . LYS A 1 113 ? 3.035 10.106 -15.119 1.00 90.00 113 LYS A O 1
ATOM 870 N N . THR A 1 114 ? 4.487 8.447 -15.568 1.00 90.25 114 THR A N 1
ATOM 871 C CA . THR A 1 114 ? 4.838 8.875 -16.929 1.00 90.25 114 THR A CA 1
ATOM 872 C C . THR A 1 114 ? 4.047 8.073 -17.954 1.00 90.25 114 THR A C 1
ATOM 874 O O . THR A 1 114 ? 4.355 6.918 -18.187 1.00 90.25 114 THR A O 1
ATOM 877 N N . LYS A 1 115 ? 3.047 8.663 -18.616 1.00 85.56 115 LYS A N 1
ATOM 878 C CA . LYS A 1 115 ? 2.083 7.933 -19.476 1.00 85.56 115 LYS A CA 1
ATOM 879 C C . LYS A 1 115 ? 2.604 7.445 -20.839 1.00 85.56 115 LYS A C 1
ATOM 881 O O . LYS A 1 115 ? 1.888 6.736 -21.530 1.00 85.56 115 LYS A O 1
ATOM 886 N N . THR A 1 116 ? 3.787 7.870 -21.276 1.00 88.56 116 THR A N 1
ATOM 887 C CA . THR A 1 116 ? 4.276 7.663 -22.659 1.00 88.56 116 THR A CA 1
ATOM 888 C C . THR A 1 116 ? 5.243 6.489 -22.803 1.00 88.56 116 THR A C 1
ATOM 890 O O . THR A 1 116 ? 6.002 6.430 -23.768 1.00 88.56 116 THR A O 1
ATOM 893 N N . VAL A 1 117 ? 5.269 5.592 -21.825 1.00 89.75 117 VAL A N 1
ATOM 894 C CA . VAL A 1 117 ? 6.158 4.427 -21.788 1.00 89.75 117 VAL A CA 1
ATOM 895 C C . VAL A 1 117 ? 5.353 3.173 -21.475 1.00 89.75 117 VAL A C 1
ATOM 897 O O . VAL A 1 117 ? 4.166 3.278 -21.170 1.00 89.75 117 VAL A O 1
ATOM 900 N N . ALA A 1 118 ? 5.992 2.004 -21.580 1.00 89.62 118 ALA A N 1
ATOM 901 C CA . ALA A 1 118 ? 5.338 0.724 -21.326 1.00 89.62 118 ALA A CA 1
ATOM 902 C C . ALA A 1 118 ? 4.660 0.688 -19.948 1.00 89.62 118 ALA A C 1
ATOM 904 O O . ALA A 1 118 ? 5.179 1.262 -18.985 1.00 89.62 118 ALA A O 1
ATOM 905 N N . ASP A 1 119 ? 3.522 -0.002 -19.900 1.00 92.06 119 ASP A N 1
ATOM 906 C CA . ASP A 1 119 ? 2.604 0.028 -18.769 1.00 92.06 119 ASP A CA 1
ATOM 907 C C . ASP A 1 119 ? 3.240 -0.494 -17.472 1.00 92.06 119 ASP A C 1
ATOM 909 O O . ASP A 1 119 ? 3.889 -1.543 -17.436 1.00 92.06 119 ASP A O 1
ATOM 913 N N . THR A 1 120 ? 3.002 0.234 -16.387 1.00 93.25 120 THR A N 1
ATOM 914 C CA . THR A 1 120 ? 3.265 -0.182 -15.016 1.00 93.25 120 THR A CA 1
ATOM 915 C C . THR A 1 120 ? 2.146 -1.098 -14.551 1.00 93.25 120 THR A C 1
ATOM 917 O O . THR A 1 120 ? 0.964 -0.780 -14.681 1.00 93.25 120 THR A O 1
ATOM 920 N N . THR A 1 121 ? 2.520 -2.215 -13.941 1.00 93.44 121 THR A N 1
ATOM 921 C CA . THR A 1 121 ? 1.592 -3.195 -13.379 1.00 93.44 121 THR A CA 1
ATOM 922 C C . THR A 1 121 ? 1.946 -3.489 -11.927 1.00 93.44 121 THR A C 1
ATOM 924 O O . THR A 1 121 ? 3.122 -3.582 -11.573 1.00 93.44 121 THR A O 1
ATOM 927 N N . VAL A 1 122 ? 0.920 -3.633 -11.086 1.00 94.44 122 VAL A N 1
ATOM 928 C CA . VAL A 1 122 ? 1.031 -4.295 -9.780 1.00 94.44 122 VAL A CA 1
ATOM 929 C C . VAL A 1 122 ? 0.763 -5.779 -10.004 1.00 94.44 122 VAL A C 1
ATOM 931 O O . VAL A 1 122 ? -0.181 -6.149 -10.701 1.00 94.44 122 VAL A O 1
ATOM 934 N N . LEU A 1 123 ? 1.634 -6.622 -9.465 1.00 94.06 123 LEU A N 1
ATOM 935 C CA . LEU A 1 123 ? 1.677 -8.051 -9.739 1.00 94.06 123 LEU A CA 1
ATOM 936 C C . LEU A 1 123 ? 0.991 -8.858 -8.634 1.00 94.06 123 LEU A C 1
ATOM 938 O O . LEU A 1 123 ? 0.819 -8.400 -7.499 1.00 94.06 123 LEU A O 1
ATOM 942 N N . GLU A 1 124 ? 0.647 -10.099 -8.969 1.00 94.38 124 GLU A N 1
ATOM 943 C CA . GLU A 1 124 ? 0.162 -11.092 -8.010 1.00 94.38 124 GLU A CA 1
ATOM 944 C C . GLU A 1 124 ? 1.171 -11.335 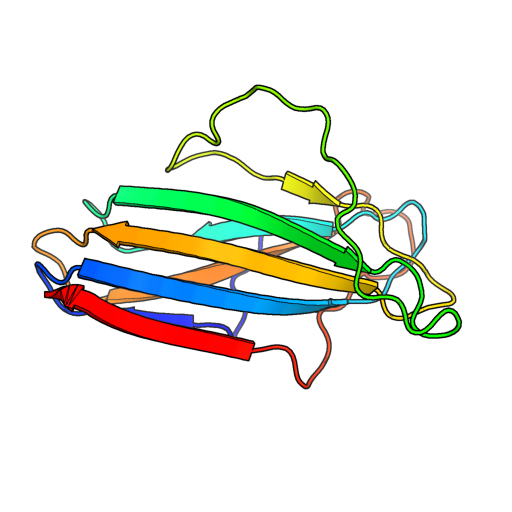-6.876 1.00 94.38 124 GLU A C 1
ATOM 946 O O . GLU A 1 124 ? 2.371 -11.097 -7.018 1.00 94.38 124 GLU A O 1
ATOM 951 N N . ASN A 1 125 ? 0.677 -11.853 -5.746 1.00 93.06 125 ASN A N 1
ATOM 952 C CA . ASN A 1 125 ? 1.413 -12.021 -4.482 1.00 93.06 125 ASN A CA 1
ATOM 953 C C . ASN A 1 125 ? 1.784 -10.711 -3.766 1.00 93.06 125 ASN A C 1
ATOM 955 O O . ASN A 1 125 ? 2.425 -10.748 -2.715 1.00 93.06 125 ASN A O 1
ATOM 959 N N . SER A 1 126 ? 1.330 -9.569 -4.283 1.00 95.25 126 SER A N 1
ATOM 960 C CA . SER A 1 126 ? 1.135 -8.371 -3.466 1.00 95.25 126 SER A CA 1
ATOM 961 C C . SER A 1 126 ? 0.076 -8.652 -2.395 1.00 95.25 126 SER A C 1
ATOM 963 O O . SER A 1 126 ? -0.879 -9.393 -2.641 1.00 95.25 126 SER A O 1
ATOM 965 N N . CYS A 1 127 ? 0.223 -8.076 -1.207 1.00 96.44 127 CYS A N 1
ATOM 966 C CA . CYS A 1 127 ? -0.694 -8.305 -0.100 1.00 96.44 127 CYS A CA 1
ATOM 967 C C . CYS A 1 127 ? -0.917 -7.062 0.761 1.00 96.44 127 CYS A C 1
ATOM 969 O O . CYS A 1 127 ? -0.084 -6.160 0.847 1.00 96.44 127 CYS A O 1
ATOM 971 N N . LEU A 1 128 ? -2.067 -7.058 1.429 1.00 97.75 128 LEU A N 1
ATOM 972 C CA . LEU A 1 128 ? -2.417 -6.135 2.496 1.00 97.75 128 LEU A CA 1
ATOM 973 C C . LEU A 1 128 ? -2.761 -6.977 3.721 1.00 97.75 128 LEU A C 1
ATOM 975 O O . LEU A 1 128 ? -3.593 -7.881 3.645 1.00 97.75 128 LEU A O 1
ATOM 979 N N . ILE A 1 129 ? -2.106 -6.690 4.841 1.00 97.69 129 ILE A N 1
ATOM 980 C CA . ILE A 1 129 ? -2.323 -7.376 6.113 1.00 97.69 129 ILE A CA 1
ATOM 981 C C . ILE A 1 129 ? -2.690 -6.323 7.151 1.00 97.69 129 ILE A C 1
ATOM 983 O O . ILE A 1 129 ? -1.934 -5.381 7.372 1.00 97.69 129 ILE A O 1
ATOM 987 N N . GLY A 1 130 ? -3.852 -6.484 7.779 1.00 97.50 130 GLY A N 1
ATOM 988 C CA . GLY A 1 130 ? -4.336 -5.596 8.831 1.00 97.50 130 GLY A CA 1
ATOM 989 C C . GLY A 1 130 ? -4.411 -6.303 10.179 1.00 97.50 130 GLY A C 1
ATOM 990 O O . GLY A 1 130 ? -4.869 -7.441 10.259 1.00 97.50 130 GLY A O 1
ATOM 991 N N . ASN A 1 131 ? -4.011 -5.601 11.235 1.00 98.19 131 ASN A N 1
ATOM 992 C CA . ASN A 1 131 ? -4.256 -5.969 12.624 1.00 98.19 131 ASN A CA 1
ATOM 993 C C . ASN A 1 131 ? -5.118 -4.883 13.271 1.00 98.19 131 ASN A C 1
ATOM 995 O O . ASN A 1 131 ? -4.690 -3.729 13.367 1.00 98.19 131 ASN A O 1
ATOM 999 N N . GLN A 1 132 ? -6.319 -5.248 13.715 1.00 97.75 132 GLN A N 1
ATOM 1000 C CA . GLN A 1 132 ? -7.169 -4.344 14.481 1.00 97.75 132 GLN A CA 1
ATOM 1001 C C . GLN A 1 132 ? -6.564 -4.144 15.872 1.00 97.75 132 GLN A C 1
ATOM 1003 O O . GLN A 1 132 ? -6.184 -5.105 16.542 1.00 97.75 132 GLN A O 1
ATOM 1008 N N . LEU A 1 133 ? -6.463 -2.890 16.293 1.00 97.31 133 LEU A N 1
ATOM 1009 C CA . LEU A 1 133 ? -5.896 -2.478 17.573 1.00 97.31 133 LEU A CA 1
ATOM 1010 C C . LEU A 1 133 ? -6.982 -2.098 18.586 1.00 97.31 133 LEU A C 1
ATOM 1012 O O . LEU A 1 133 ? -6.784 -2.307 19.783 1.00 97.31 133 LEU A O 1
ATOM 1016 N N . ALA A 1 134 ? -8.097 -1.536 18.110 1.00 88.19 134 ALA A N 1
ATOM 1017 C CA . ALA A 1 134 ? -9.266 -1.153 18.899 1.00 88.19 134 ALA A CA 1
ATOM 1018 C C . ALA A 1 134 ? -10.529 -1.122 18.030 1.00 88.19 134 ALA A C 1
ATOM 1020 O O . ALA A 1 134 ? -10.401 -0.883 16.802 1.00 88.19 134 ALA A O 1
#